Protein AF-A0A2R6E3B6-F1 (afdb_monomer)

Structure (mmCIF, N/CA/C/O backbone):
data_AF-A0A2R6E3B6-F1
#
_entry.id   AF-A0A2R6E3B6-F1
#
loop_
_atom_site.group_PDB
_atom_site.id
_atom_site.type_symbol
_atom_site.label_atom_id
_atom_site.label_alt_id
_atom_site.label_comp_id
_atom_site.label_asym_id
_atom_site.label_entity_id
_atom_site.label_seq_id
_atom_site.pdbx_PDB_ins_code
_atom_site.Cartn_x
_atom_site.Cartn_y
_atom_site.Cartn_z
_atom_site.occupancy
_atom_site.B_iso_or_equiv
_atom_site.auth_seq_id
_atom_site.auth_comp_id
_atom_site.auth_asym_id
_atom_site.auth_atom_id
_atom_site.pdbx_PDB_model_num
ATOM 1 N N . MET A 1 1 ? 2.315 -54.342 -5.763 1.00 37.81 1 MET A N 1
ATOM 2 C CA . MET A 1 1 ? 2.762 -53.404 -4.713 1.00 37.81 1 MET A CA 1
ATOM 3 C C . MET A 1 1 ? 3.133 -52.093 -5.382 1.00 37.81 1 MET A C 1
ATOM 5 O O . MET A 1 1 ? 4.127 -52.093 -6.087 1.00 37.81 1 MET A O 1
ATOM 9 N N . ASN A 1 2 ? 2.350 -51.024 -5.217 1.00 30.28 2 ASN A N 1
ATOM 10 C CA . ASN A 1 2 ? 2.904 -49.740 -4.780 1.00 30.28 2 ASN A CA 1
ATOM 11 C C . ASN A 1 2 ? 1.780 -48.773 -4.373 1.00 30.28 2 ASN A C 1
ATOM 13 O O . ASN A 1 2 ? 0.809 -48.583 -5.102 1.00 30.28 2 ASN A O 1
ATOM 17 N N . LEU A 1 3 ? 1.932 -48.217 -3.175 1.00 33.31 3 LEU A N 1
ATOM 18 C CA . LEU A 1 3 ? 1.293 -47.001 -2.674 1.00 33.31 3 LEU A CA 1
ATOM 19 C C . LEU A 1 3 ? 1.802 -45.821 -3.555 1.00 33.31 3 LEU A C 1
ATOM 21 O O . LEU A 1 3 ? 2.854 -45.947 -4.162 1.00 33.31 3 LEU A O 1
ATOM 25 N N . GLN A 1 4 ? 1.193 -44.647 -3.722 1.00 38.66 4 GLN A N 1
ATOM 26 C CA . GLN A 1 4 ? 0.355 -43.842 -2.844 1.00 38.66 4 GLN A CA 1
ATOM 27 C C . GLN A 1 4 ? -0.137 -42.617 -3.645 1.00 38.66 4 GLN A C 1
ATOM 29 O O . GLN A 1 4 ? 0.551 -42.119 -4.534 1.00 38.66 4 GLN A O 1
ATOM 34 N N . ARG A 1 5 ? -1.303 -42.096 -3.258 1.00 51.03 5 ARG A N 1
ATOM 35 C CA . ARG A 1 5 ? -1.810 -40.753 -3.576 1.00 51.03 5 ARG A CA 1
ATOM 36 C C . ARG A 1 5 ? -0.756 -39.684 -3.262 1.00 51.03 5 ARG A C 1
ATOM 38 O O . ARG A 1 5 ? -0.261 -39.685 -2.139 1.00 51.03 5 ARG A O 1
ATOM 45 N N . ARG A 1 6 ? -0.500 -38.762 -4.197 1.00 43.91 6 ARG A N 1
ATOM 46 C CA . ARG A 1 6 ? 0.052 -37.409 -3.974 1.00 43.91 6 ARG A CA 1
ATOM 47 C C . ARG A 1 6 ? -0.051 -36.608 -5.280 1.00 43.91 6 ARG A C 1
ATOM 49 O O . ARG A 1 6 ? 0.911 -36.484 -6.026 1.00 43.91 6 ARG A O 1
ATOM 56 N N . THR A 1 7 ? -1.235 -36.065 -5.554 1.00 40.25 7 THR A N 1
ATOM 57 C CA . THR A 1 7 ? -1.347 -34.850 -6.372 1.00 40.25 7 THR A CA 1
ATOM 58 C C . THR A 1 7 ? -0.856 -33.719 -5.475 1.00 4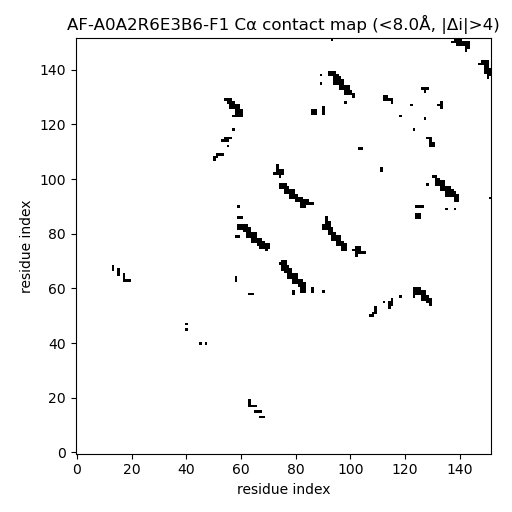0.25 7 THR A C 1
ATOM 60 O O . THR A 1 7 ? -1.599 -33.204 -4.643 1.00 40.25 7 THR A O 1
ATOM 63 N N . LEU A 1 8 ? 0.450 -33.468 -5.519 1.00 40.34 8 LEU A N 1
ATOM 64 C CA . LEU A 1 8 ? 1.094 -32.379 -4.798 1.00 40.34 8 LEU A CA 1
ATOM 65 C C . LEU A 1 8 ? 0.860 -31.093 -5.592 1.00 40.34 8 LEU A C 1
ATOM 67 O O . LEU A 1 8 ? 1.357 -30.951 -6.701 1.00 40.34 8 LEU A O 1
ATOM 71 N N . MET A 1 9 ? 0.012 -30.246 -5.007 1.00 34.75 9 MET A N 1
ATOM 72 C CA . MET A 1 9 ? 0.005 -28.781 -5.037 1.00 34.75 9 MET A CA 1
ATOM 73 C C . MET A 1 9 ? 0.937 -28.131 -6.069 1.00 34.75 9 MET A C 1
ATOM 75 O O . MET A 1 9 ? 2.158 -28.199 -5.944 1.00 34.75 9 MET A O 1
ATOM 79 N N . THR A 1 10 ? 0.335 -27.407 -7.014 1.00 34.16 10 THR A N 1
ATOM 80 C CA . THR A 1 10 ? 0.953 -26.274 -7.704 1.00 34.16 10 THR A CA 1
ATOM 81 C C . THR A 1 10 ? 1.579 -25.359 -6.654 1.00 34.16 10 THR A C 1
ATOM 83 O O . THR A 1 10 ? 0.870 -24.683 -5.914 1.00 34.16 10 THR A O 1
ATOM 86 N N . ALA A 1 11 ? 2.902 -25.396 -6.527 1.00 34.75 11 ALA A N 1
ATOM 87 C CA . ALA A 1 11 ? 3.635 -24.462 -5.692 1.00 34.75 11 ALA A CA 1
ATOM 88 C C . ALA A 1 11 ? 3.786 -23.163 -6.486 1.00 34.75 11 ALA A C 1
ATOM 90 O O . ALA A 1 11 ? 4.679 -23.038 -7.320 1.00 34.75 11 ALA A O 1
ATOM 91 N N . SER A 1 12 ? 2.884 -22.211 -6.267 1.00 34.78 12 SER A N 1
ATOM 92 C CA . SER A 1 12 ? 3.131 -20.819 -6.629 1.00 34.78 12 SER A CA 1
ATOM 93 C C . SER A 1 12 ? 4.284 -20.323 -5.755 1.00 34.78 12 SER A C 1
ATOM 95 O O . SER A 1 12 ? 4.167 -20.251 -4.531 1.00 34.78 12 SER A O 1
ATOM 97 N N . VAL A 1 13 ? 5.426 -20.029 -6.376 1.00 37.12 13 VAL A N 1
ATOM 98 C CA . VAL A 1 13 ? 6.546 -19.359 -5.712 1.00 37.12 13 VAL A CA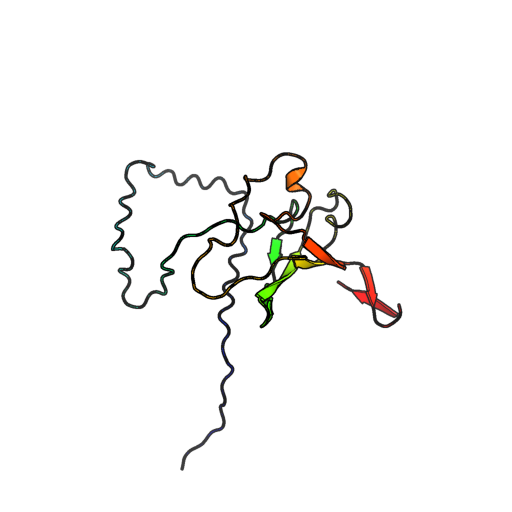 1
ATOM 99 C C . VAL A 1 13 ? 6.146 -17.898 -5.535 1.00 37.12 13 VAL A C 1
ATOM 101 O O . VAL A 1 13 ? 6.369 -17.071 -6.409 1.00 37.12 13 VAL A O 1
ATOM 104 N N . ALA A 1 14 ? 5.508 -17.583 -4.412 1.00 37.94 14 ALA A N 1
ATOM 105 C CA . ALA A 1 14 ? 5.400 -16.210 -3.943 1.00 37.94 14 ALA A CA 1
ATOM 106 C C . ALA A 1 14 ? 6.677 -15.895 -3.153 1.00 37.94 14 ALA A C 1
ATOM 108 O O . ALA A 1 14 ? 6.805 -16.252 -1.981 1.00 37.94 14 ALA A O 1
ATOM 109 N N . ALA A 1 15 ? 7.658 -15.277 -3.809 1.00 40.84 15 ALA A N 1
ATOM 110 C CA . ALA A 1 15 ? 8.818 -14.720 -3.127 1.00 40.84 15 ALA A CA 1
ATOM 111 C C . ALA A 1 15 ? 8.418 -13.376 -2.497 1.00 40.84 15 ALA A C 1
ATOM 113 O O . ALA A 1 15 ? 8.462 -12.336 -3.145 1.00 40.84 15 ALA A O 1
ATOM 114 N N . ALA A 1 16 ? 8.001 -1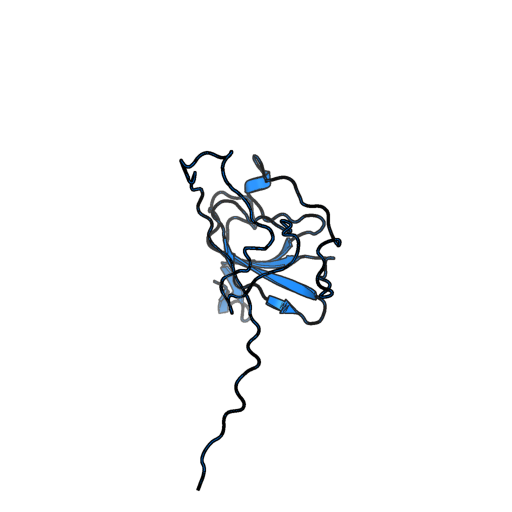3.393 -1.231 1.00 44.19 16 ALA A N 1
ATOM 115 C CA . ALA A 1 16 ? 7.828 -12.175 -0.447 1.00 44.19 16 ALA A CA 1
ATOM 116 C C . ALA A 1 16 ? 9.183 -11.764 0.157 1.00 44.19 16 ALA A C 1
ATOM 118 O O . ALA A 1 16 ? 9.613 -12.319 1.168 1.00 44.19 16 ALA A O 1
ATOM 119 N N . VAL A 1 17 ? 9.864 -10.790 -0.454 1.00 46.25 17 VAL A N 1
ATOM 120 C CA . VAL A 1 17 ? 10.987 -10.081 0.184 1.00 46.25 17 VAL A CA 1
ATOM 121 C C . VAL A 1 17 ? 10.403 -8.933 1.006 1.00 46.25 17 VAL A C 1
ATOM 123 O O . VAL A 1 17 ? 10.311 -7.798 0.553 1.00 46.25 17 VAL A O 1
ATOM 126 N N . GLY A 1 18 ? 9.954 -9.253 2.219 1.00 44.41 18 GLY A N 1
ATOM 127 C CA . GLY A 1 18 ? 9.544 -8.282 3.230 1.00 44.41 18 GLY A CA 1
ATOM 128 C C . GLY A 1 18 ? 10.594 -8.210 4.334 1.00 44.41 18 GLY A C 1
ATOM 129 O O . GLY A 1 18 ? 10.627 -9.065 5.213 1.00 44.41 18 GLY A O 1
ATOM 130 N N . ALA A 1 19 ? 11.468 -7.206 4.280 1.00 40.72 19 ALA A N 1
ATOM 131 C CA . ALA A 1 19 ? 12.318 -6.819 5.402 1.00 40.72 19 ALA A CA 1
ATOM 132 C C . ALA A 1 19 ? 12.515 -5.300 5.380 1.00 40.72 19 ALA A C 1
ATOM 134 O O . ALA A 1 19 ? 13.494 -4.775 4.848 1.00 40.72 19 ALA A O 1
ATOM 135 N N . GLY A 1 20 ? 11.555 -4.589 5.973 1.00 43.78 20 GLY A N 1
ATOM 136 C CA . GLY A 1 20 ? 11.739 -3.210 6.397 1.00 43.78 20 GLY A CA 1
ATOM 137 C C . GLY A 1 20 ? 12.737 -3.168 7.549 1.00 43.78 20 GLY A C 1
ATOM 138 O O . GLY A 1 20 ? 12.370 -3.282 8.713 1.00 43.78 20 GLY A O 1
ATOM 139 N N . ALA A 1 21 ? 14.015 -3.000 7.228 1.00 36.09 21 ALA A N 1
ATOM 140 C CA . ALA A 1 21 ? 14.989 -2.473 8.165 1.00 36.09 21 ALA A CA 1
ATOM 141 C C . ALA A 1 21 ? 15.439 -1.116 7.632 1.00 36.09 21 ALA A C 1
ATOM 143 O O . ALA A 1 21 ? 16.143 -1.034 6.625 1.00 36.09 21 ALA A O 1
ATOM 144 N N . ALA A 1 22 ? 15.093 -0.046 8.351 1.00 45.84 22 ALA A N 1
ATOM 145 C CA . ALA A 1 22 ? 15.835 1.208 8.307 1.00 45.84 22 ALA A CA 1
ATOM 146 C C . ALA A 1 22 ? 17.229 0.969 8.920 1.00 45.84 22 ALA A C 1
ATOM 148 O O . ALA A 1 22 ? 17.566 1.435 10.004 1.00 45.84 22 ALA A O 1
ATOM 149 N N . GLY A 1 23 ? 18.032 0.155 8.245 1.00 32.38 23 GLY A N 1
ATOM 150 C CA . GLY A 1 23 ? 19.420 -0.091 8.561 1.00 32.38 23 GLY A CA 1
ATOM 151 C C . GLY A 1 23 ? 20.249 0.694 7.571 1.00 32.38 23 GLY A C 1
ATOM 152 O O . GLY A 1 23 ? 20.291 0.364 6.387 1.00 32.38 23 GLY A O 1
ATOM 153 N N . ARG A 1 24 ? 20.982 1.700 8.053 1.00 39.47 24 ARG A N 1
ATOM 154 C CA . ARG A 1 24 ? 22.245 2.035 7.401 1.00 39.47 24 ARG A CA 1
ATOM 155 C C . ARG A 1 24 ? 23.091 0.771 7.471 1.00 39.47 24 ARG A C 1
ATOM 157 O O . ARG A 1 24 ? 23.746 0.522 8.479 1.00 39.47 24 ARG A O 1
ATOM 164 N N . VAL A 1 25 ? 23.049 -0.045 6.423 1.00 33.69 25 VAL A N 1
ATOM 165 C CA . VAL A 1 25 ? 24.058 -1.071 6.218 1.00 33.69 25 VAL A CA 1
ATOM 166 C C . VAL A 1 25 ? 25.327 -0.287 5.933 1.00 33.69 25 VAL A C 1
ATOM 168 O O . VAL A 1 25 ? 25.600 0.121 4.805 1.00 33.69 25 VAL A O 1
ATOM 171 N N . ALA A 1 26 ? 26.092 -0.019 6.988 1.00 39.44 26 ALA A N 1
ATOM 172 C CA . ALA A 1 26 ? 27.510 0.236 6.863 1.00 39.44 26 ALA A CA 1
ATOM 173 C C . ALA A 1 26 ? 28.146 -1.076 6.387 1.00 39.44 26 ALA A C 1
ATOM 175 O O . ALA A 1 26 ? 28.818 -1.780 7.135 1.00 39.44 26 ALA A O 1
ATOM 176 N N . ALA A 1 27 ? 27.908 -1.421 5.121 1.00 33.09 27 ALA A N 1
ATOM 177 C CA . ALA A 1 27 ? 28.836 -2.224 4.358 1.00 33.09 27 ALA A CA 1
ATOM 178 C C . ALA A 1 27 ? 30.032 -1.304 4.140 1.00 33.09 27 ALA A C 1
ATOM 180 O O . ALA A 1 27 ? 30.140 -0.601 3.138 1.00 33.09 27 ALA A O 1
ATOM 181 N N . GLN A 1 28 ? 30.891 -1.239 5.153 1.00 35.88 28 GLN A N 1
ATOM 182 C CA . GLN A 1 28 ? 32.217 -0.670 5.023 1.00 35.88 28 GLN A CA 1
ATOM 183 C C . GLN A 1 28 ? 33.060 -1.696 4.260 1.00 35.88 28 GLN A C 1
ATOM 185 O O . GLN A 1 28 ? 33.865 -2.427 4.826 1.00 35.88 28 GLN A O 1
ATOM 190 N N . LYS A 1 29 ? 32.771 -1.806 2.966 1.00 33.62 29 LYS A N 1
ATOM 191 C CA . LYS A 1 29 ? 33.656 -2.333 1.938 1.00 33.62 29 LYS A CA 1
ATOM 192 C C . LYS A 1 29 ? 33.491 -1.411 0.744 1.00 33.62 29 LYS A C 1
ATOM 194 O O . LYS A 1 29 ? 32.364 -1.097 0.358 1.00 33.62 29 LYS A O 1
ATOM 199 N N . ASP A 1 30 ? 34.625 -0.906 0.289 1.00 33.00 30 ASP A N 1
ATOM 200 C CA . ASP A 1 30 ? 34.759 0.169 -0.677 1.00 33.00 30 ASP A CA 1
ATOM 201 C C . ASP A 1 30 ? 33.825 -0.012 -1.878 1.00 33.00 30 ASP A C 1
ATOM 203 O O . ASP A 1 30 ? 33.724 -1.086 -2.471 1.00 33.00 30 ASP A O 1
ATOM 207 N N . ARG A 1 31 ? 33.089 1.057 -2.210 1.00 44.03 31 ARG A N 1
ATOM 208 C CA . ARG A 1 31 ? 32.103 1.056 -3.303 1.00 44.03 31 ARG A CA 1
ATOM 209 C C . ARG A 1 31 ? 32.738 0.850 -4.680 1.00 44.03 31 ARG A C 1
ATOM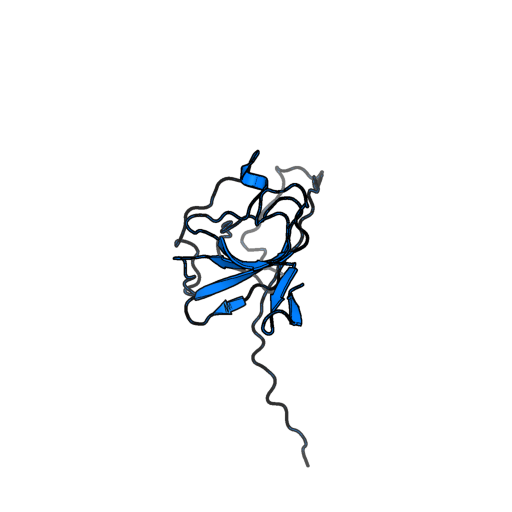 211 O O . ARG A 1 31 ? 32.004 0.515 -5.603 1.00 44.03 31 ARG A O 1
ATOM 218 N N . ASP A 1 32 ? 34.051 1.024 -4.788 1.00 38.84 32 ASP A N 1
ATOM 219 C CA . ASP A 1 32 ? 34.782 1.062 -6.054 1.00 38.84 32 ASP A CA 1
ATOM 220 C C . ASP A 1 32 ? 35.350 -0.309 -6.479 1.00 38.84 32 ASP A C 1
ATOM 222 O O . ASP A 1 32 ? 35.855 -0.432 -7.589 1.00 38.84 32 ASP A O 1
ATOM 226 N N . GLU A 1 33 ? 35.235 -1.352 -5.642 1.00 40.56 33 GLU A N 1
ATOM 227 C CA . GLU A 1 33 ? 35.795 -2.696 -5.908 1.00 40.56 33 GLU A CA 1
ATOM 228 C C . GLU A 1 33 ? 34.742 -3.799 -6.107 1.00 40.56 33 GLU A C 1
ATOM 230 O O . GLU A 1 33 ? 35.085 -4.980 -6.182 1.00 40.56 33 GLU A O 1
ATOM 235 N N . ARG A 1 34 ? 33.447 -3.467 -6.202 1.00 43.50 34 ARG A N 1
ATOM 236 C CA . ARG A 1 34 ? 32.461 -4.470 -6.634 1.00 43.50 34 ARG A CA 1
ATOM 237 C C . ARG A 1 34 ? 32.606 -4.705 -8.131 1.00 43.50 34 ARG A C 1
ATOM 239 O O . ARG A 1 34 ? 31.951 -4.052 -8.938 1.00 43.50 34 ARG A O 1
ATOM 246 N N . GLU A 1 35 ? 33.453 -5.665 -8.473 1.00 43.34 35 GLU A N 1
ATOM 247 C CA . GLU A 1 35 ? 33.334 -6.425 -9.708 1.00 43.34 35 GLU A CA 1
ATOM 248 C C . GLU A 1 35 ? 31.974 -7.133 -9.659 1.00 43.34 35 GLU A C 1
ATOM 250 O O . GLU A 1 35 ? 31.796 -8.150 -8.993 1.00 43.34 35 GLU A O 1
ATOM 255 N N . ILE A 1 36 ? 30.962 -6.508 -10.263 1.00 46.66 36 ILE A N 1
ATOM 256 C CA . ILE A 1 36 ? 29.759 -7.223 -10.674 1.00 46.66 36 ILE A CA 1
ATOM 257 C C . ILE A 1 36 ? 30.222 -8.012 -11.890 1.00 46.66 36 ILE A C 1
ATOM 259 O O . ILE A 1 36 ? 30.316 -7.445 -12.977 1.00 46.66 36 ILE A O 1
ATOM 263 N N . ASP A 1 37 ? 30.604 -9.268 -11.690 1.00 48.69 37 ASP A N 1
ATOM 264 C CA . ASP A 1 37 ? 30.787 -10.180 -12.808 1.00 48.69 37 ASP A CA 1
ATOM 265 C C . ASP A 1 37 ? 29.376 -10.487 -13.346 1.00 48.69 37 ASP A C 1
ATOM 267 O O . ASP A 1 37 ? 28.568 -11.082 -12.632 1.00 48.69 37 ASP A O 1
ATOM 271 N N . PRO A 1 38 ? 29.008 -10.019 -14.554 1.00 50.25 38 PRO A N 1
ATOM 272 C CA . PRO A 1 38 ? 27.696 -10.305 -15.129 1.00 50.25 38 PRO A CA 1
ATOM 273 C C . PRO A 1 38 ? 27.492 -11.804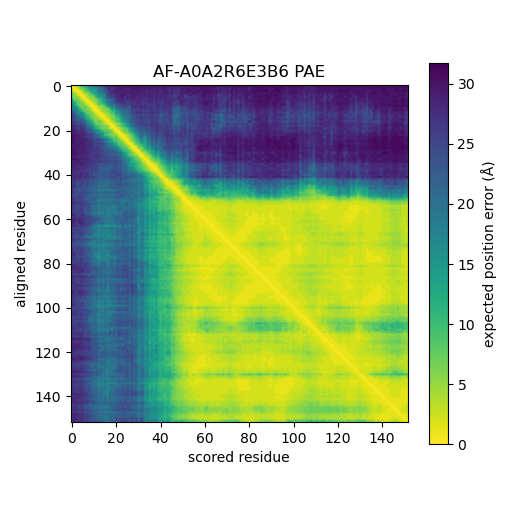 -15.386 1.00 50.25 38 PRO A C 1
ATOM 275 O O . PRO A 1 38 ? 26.350 -12.233 -15.559 1.00 50.25 38 PRO A O 1
ATOM 278 N N . ASP A 1 39 ? 28.570 -12.595 -15.370 1.00 47.66 39 ASP A N 1
ATOM 279 C CA . ASP A 1 39 ? 28.508 -14.045 -15.418 1.00 47.66 39 ASP A CA 1
ATOM 280 C C . ASP A 1 39 ? 28.295 -14.675 -14.032 1.00 47.66 39 ASP A C 1
ATOM 282 O O . ASP A 1 39 ? 27.927 -15.849 -14.030 1.00 47.66 39 ASP A O 1
ATOM 286 N N . ASP A 1 40 ? 28.391 -13.933 -12.8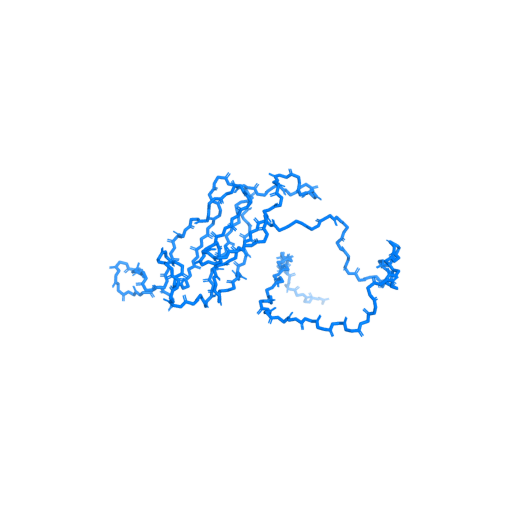99 1.00 52.59 40 ASP A N 1
ATOM 287 C CA . ASP A 1 40 ? 28.137 -14.333 -11.480 1.00 52.59 40 ASP A CA 1
ATOM 288 C C . ASP A 1 40 ? 26.661 -14.666 -11.182 1.00 52.59 40 ASP A C 1
ATOM 290 O O . ASP A 1 40 ? 26.025 -14.284 -10.204 1.00 52.59 40 ASP A O 1
ATOM 294 N N . THR A 1 41 ? 26.113 -15.458 -12.084 1.00 52.28 41 THR A N 1
ATOM 295 C CA . THR A 1 41 ? 25.058 -16.442 -11.887 1.00 52.28 41 THR A CA 1
ATOM 296 C C . THR A 1 41 ? 25.644 -17.787 -11.406 1.00 52.28 41 THR A C 1
ATOM 298 O O . THR A 1 41 ? 24.936 -18.791 -11.347 1.00 52.28 41 THR A O 1
ATOM 301 N N . LEU A 1 42 ? 26.942 -17.835 -11.059 1.00 51.69 42 LEU A N 1
ATOM 302 C CA . LEU A 1 42 ? 27.800 -19.035 -11.049 1.00 51.69 42 LEU A CA 1
ATOM 303 C C . LEU A 1 42 ? 27.668 -19.958 -9.831 1.00 51.69 42 LEU A C 1
ATOM 305 O O . LEU A 1 42 ? 28.524 -20.821 -9.622 1.00 51.69 42 LEU A O 1
ATOM 309 N N . THR A 1 43 ? 26.613 -19.854 -9.025 1.00 61.06 43 THR A N 1
ATOM 310 C CA . THR A 1 43 ? 26.272 -21.005 -8.180 1.00 61.06 43 THR A CA 1
ATOM 311 C C . THR A 1 43 ? 25.442 -21.950 -9.033 1.00 61.06 43 THR A C 1
ATOM 313 O O . THR A 1 43 ? 24.268 -21.694 -9.279 1.00 61.06 43 THR A O 1
ATOM 316 N N . GLU A 1 44 ? 26.056 -23.033 -9.512 1.00 59.84 44 GLU A N 1
ATOM 317 C CA . GLU A 1 44 ? 25.369 -24.056 -10.303 1.00 59.84 44 GLU A CA 1
ATOM 318 C C . GLU A 1 44 ? 24.090 -24.514 -9.573 1.00 59.84 44 GLU A C 1
ATOM 320 O O . GLU A 1 44 ? 24.142 -25.090 -8.485 1.00 59.84 44 GLU A O 1
ATOM 325 N N . GLY A 1 45 ? 22.927 -24.199 -10.153 1.00 58.28 45 GLY A N 1
ATOM 326 C CA . GLY A 1 45 ? 21.611 -24.519 -9.592 1.00 58.28 45 GLY A CA 1
ATOM 327 C C . GLY A 1 45 ? 21.017 -23.490 -8.621 1.00 58.28 45 GLY A C 1
ATOM 328 O O . GLY A 1 45 ? 19.919 -23.730 -8.112 1.00 58.28 45 GLY A O 1
ATOM 329 N N . ALA A 1 46 ? 21.675 -22.356 -8.362 1.00 66.81 46 ALA A N 1
ATOM 330 C CA . ALA A 1 46 ? 21.043 -21.259 -7.640 1.00 66.81 46 ALA A CA 1
ATOM 331 C C . ALA A 1 46 ? 19.953 -20.611 -8.509 1.00 66.81 46 ALA A C 1
ATOM 333 O O . ALA A 1 46 ? 20.197 -20.315 -9.680 1.00 66.81 46 ALA A O 1
ATOM 334 N N . PRO A 1 47 ? 18.755 -20.364 -7.956 1.00 61.38 47 PRO A N 1
ATOM 335 C CA . PRO A 1 47 ? 17.754 -19.559 -8.634 1.00 61.38 47 PRO A CA 1
ATOM 336 C C . PRO A 1 47 ? 18.312 -18.152 -8.859 1.00 61.38 47 PRO A C 1
ATOM 338 O O . PRO A 1 47 ? 18.635 -17.454 -7.897 1.00 61.38 47 PRO A O 1
ATOM 341 N N . SER A 1 48 ? 18.417 -17.740 -10.117 1.00 66.81 48 SER A N 1
ATOM 342 C CA . SER A 1 48 ? 18.718 -16.365 -10.499 1.00 66.81 48 SER A CA 1
ATOM 343 C C . SER A 1 48 ? 17.492 -15.737 -11.154 1.00 66.81 48 SER A C 1
ATOM 345 O O . SER A 1 48 ? 16.694 -16.411 -11.808 1.00 66.81 48 SER A O 1
ATOM 347 N N . VAL A 1 49 ? 17.326 -14.433 -10.944 1.00 65.75 49 VAL A N 1
ATOM 348 C CA .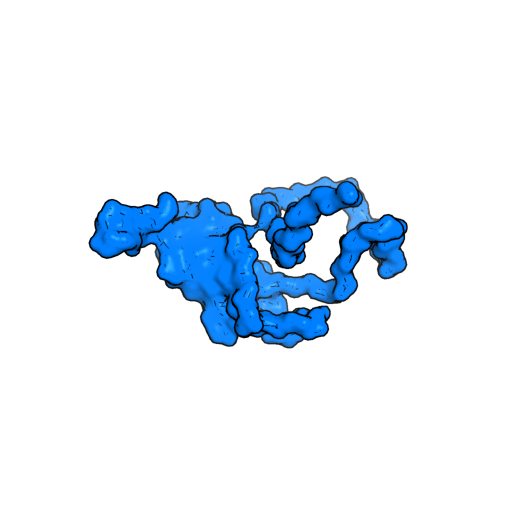 VAL A 1 49 ? 16.374 -13.618 -11.699 1.00 65.75 49 VAL A CA 1
ATOM 349 C C . VAL A 1 49 ? 17.190 -12.876 -12.742 1.00 65.75 49 VAL A C 1
ATOM 351 O O . VAL A 1 49 ? 18.098 -12.126 -12.396 1.00 65.75 49 VAL A O 1
ATOM 354 N N . VAL A 1 50 ? 16.889 -13.125 -14.013 1.00 68.25 50 VAL A N 1
ATOM 355 C CA . VAL A 1 50 ? 17.456 -12.371 -15.131 1.00 68.25 50 VAL A CA 1
ATOM 356 C C . VAL A 1 50 ? 16.432 -11.310 -15.507 1.00 68.25 50 VAL A C 1
ATOM 358 O O . VAL A 1 50 ? 15.348 -11.652 -15.970 1.00 68.25 50 VAL A O 1
ATOM 361 N N . GLY A 1 51 ? 16.757 -10.043 -15.263 1.00 73.00 51 GLY A N 1
ATOM 362 C CA . GLY A 1 51 ? 15.877 -8.910 -15.532 1.00 73.00 51 GLY A CA 1
ATOM 363 C C . GLY A 1 51 ? 16.226 -7.698 -14.673 1.00 73.00 51 GLY A C 1
ATOM 364 O O . GLY A 1 51 ? 17.102 -7.766 -13.810 1.00 73.00 51 GLY A O 1
ATOM 365 N N . ASP A 1 52 ? 15.516 -6.601 -14.909 1.00 75.62 52 ASP A N 1
ATOM 366 C CA . ASP A 1 52 ? 15.639 -5.385 -14.112 1.00 75.62 52 ASP A CA 1
ATOM 367 C C . ASP A 1 52 ? 14.665 -5.420 -12.924 1.00 75.62 52 ASP A C 1
ATOM 369 O O . ASP A 1 52 ? 13.582 -6.005 -12.990 1.00 75.62 52 ASP A O 1
ATOM 373 N N . LEU A 1 53 ? 15.031 -4.768 -11.819 1.00 84.50 53 LEU A N 1
ATOM 374 C CA . LEU A 1 53 ? 14.158 -4.606 -10.657 1.00 84.50 53 LEU A CA 1
ATOM 375 C C . LEU A 1 53 ? 13.748 -3.139 -10.532 1.00 84.50 53 LEU A C 1
ATOM 377 O O . LEU A 1 53 ? 14.587 -2.291 -10.237 1.00 84.50 53 LEU A O 1
ATOM 381 N N . LYS A 1 54 ? 12.454 -2.857 -10.705 1.00 89.00 54 LYS A N 1
ATOM 382 C CA . LYS A 1 54 ? 11.863 -1.539 -10.456 1.00 89.00 54 LYS A CA 1
ATOM 383 C C . LYS A 1 54 ? 11.000 -1.566 -9.202 1.00 89.00 54 LYS A C 1
ATOM 385 O O . LYS A 1 54 ? 10.272 -2.526 -8.944 1.00 89.00 54 LYS A O 1
ATOM 390 N N . ARG A 1 55 ? 11.045 -0.485 -8.424 1.00 92.56 55 ARG A N 1
ATOM 391 C CA . ARG A 1 55 ? 10.103 -0.275 -7.321 1.00 92.56 55 ARG A CA 1
ATOM 392 C C . ARG A 1 55 ? 8.732 0.038 -7.906 1.00 92.56 55 ARG A C 1
ATOM 394 O O . ARG A 1 55 ? 8.558 1.085 -8.504 1.00 92.56 55 ARG A O 1
ATOM 401 N N . PHE A 1 56 ? 7.757 -0.833 -7.701 1.00 93.38 56 PHE A N 1
ATOM 402 C CA . PHE A 1 56 ? 6.377 -0.522 -8.071 1.00 93.38 56 PHE A CA 1
ATOM 403 C C . PHE A 1 56 ? 5.693 0.354 -7.014 1.00 93.38 56 PHE A C 1
ATOM 405 O O . PHE A 1 56 ? 5.028 1.333 -7.346 1.00 93.38 56 PHE A O 1
ATOM 412 N N . SER A 1 57 ? 5.891 0.029 -5.733 1.00 94.81 57 SER A N 1
ATOM 413 C CA . SER A 1 57 ? 5.195 0.683 -4.628 1.00 94.81 57 SER A CA 1
ATOM 414 C C . SER A 1 57 ? 6.032 0.837 -3.359 1.00 94.81 57 SER A C 1
ATOM 416 O O . SER A 1 57 ? 7.089 0.222 -3.184 1.00 94.81 57 SER A O 1
ATOM 418 N N . THR A 1 58 ? 5.544 1.693 -2.465 1.00 95.56 58 THR A N 1
ATOM 419 C CA . THR A 1 58 ? 6.011 1.874 -1.089 1.00 95.56 58 THR A CA 1
ATOM 420 C C . THR A 1 58 ? 4.835 1.768 -0.138 1.00 95.56 58 THR A C 1
ATOM 422 O O . THR A 1 58 ? 3.724 2.152 -0.487 1.00 95.56 58 THR A O 1
ATOM 425 N N . THR A 1 59 ? 5.082 1.268 1.069 1.00 96.06 59 THR A N 1
ATOM 426 C CA . THR A 1 59 ? 4.068 1.170 2.125 1.00 96.06 59 THR A CA 1
ATOM 427 C C . THR A 1 59 ? 4.153 2.355 3.089 1.00 96.06 59 THR A C 1
ATOM 429 O O . THR A 1 59 ? 5.154 3.074 3.098 1.00 96.06 59 THR A O 1
ATOM 432 N N . ALA A 1 60 ? 3.109 2.531 3.897 1.00 97.00 60 ALA A N 1
ATOM 433 C CA . ALA A 1 60 ? 3.024 3.572 4.915 1.00 97.00 60 ALA A CA 1
ATOM 434 C C . ALA A 1 60 ? 4.098 3.422 6.008 1.00 97.00 60 ALA A C 1
ATOM 436 O O . ALA A 1 60 ? 4.614 2.332 6.267 1.00 97.00 60 ALA A O 1
ATOM 437 N N . PHE A 1 61 ? 4.408 4.512 6.703 1.00 97.19 61 PHE A N 1
ATOM 438 C CA . PHE A 1 61 ? 5.470 4.559 7.697 1.00 97.19 61 PHE A CA 1
ATOM 439 C C . PHE A 1 61 ? 5.227 3.544 8.820 1.00 97.19 61 PHE A C 1
ATOM 441 O O . PHE A 1 61 ? 4.112 3.385 9.325 1.00 97.19 61 PHE A O 1
ATOM 448 N N . GLY A 1 62 ? 6.288 2.821 9.187 1.00 96.69 62 GLY A N 1
ATOM 449 C CA . GLY A 1 62 ? 6.248 1.722 10.154 1.00 96.69 62 GLY A CA 1
ATOM 450 C C . GLY A 1 62 ? 5.607 0.433 9.635 1.00 96.69 62 GLY A C 1
ATOM 451 O O . GLY A 1 62 ? 5.813 -0.610 10.249 1.00 96.69 62 GLY A O 1
ATOM 452 N N . ALA A 1 63 ? 4.889 0.481 8.512 1.00 97.62 63 ALA A N 1
ATOM 453 C CA . ALA A 1 63 ? 4.208 -0.674 7.966 1.00 97.62 63 ALA A CA 1
ATOM 454 C C . ALA A 1 63 ? 5.144 -1.581 7.162 1.00 97.62 63 ALA A C 1
ATOM 456 O O . ALA A 1 63 ? 6.209 -1.185 6.683 1.00 97.62 63 ALA A O 1
ATOM 457 N N . GLU A 1 64 ? 4.674 -2.798 6.929 1.00 96.12 64 GLU A N 1
ATOM 458 C CA . GLU A 1 64 ? 5.227 -3.727 5.955 1.00 96.12 64 GLU A CA 1
ATOM 459 C C . GLU A 1 64 ? 4.166 -4.135 4.927 1.00 96.12 64 GLU A C 1
ATOM 461 O O . GLU A 1 64 ? 2.971 -4.205 5.227 1.00 96.12 64 GLU A O 1
ATOM 466 N N . MET A 1 65 ? 4.612 -4.409 3.699 1.00 96.44 65 MET A N 1
ATOM 467 C CA . MET A 1 65 ? 3.812 -5.109 2.695 1.00 96.44 65 MET A CA 1
ATOM 468 C C . MET A 1 65 ? 3.943 -6.614 2.938 1.00 96.44 65 MET A C 1
ATOM 470 O O . MET A 1 65 ? 5.055 -7.144 2.959 1.00 96.44 65 MET A O 1
ATOM 474 N N . THR A 1 66 ? 2.821 -7.312 3.105 1.00 96.00 66 THR A N 1
ATOM 475 C CA . THR A 1 66 ? 2.807 -8.759 3.376 1.00 96.00 66 THR A CA 1
ATOM 476 C C . THR A 1 66 ? 1.621 -9.449 2.706 1.00 96.00 66 THR A C 1
ATOM 478 O O . THR A 1 66 ? 0.683 -8.794 2.263 1.00 96.00 66 THR A O 1
ATOM 481 N N . GLY A 1 67 ? 1.654 -10.779 2.603 1.00 95.44 67 GLY A N 1
ATOM 482 C CA . GLY A 1 67 ? 0.539 -11.558 2.051 1.00 95.44 67 GLY A CA 1
ATOM 483 C C . GLY A 1 67 ? 0.215 -11.248 0.585 1.00 95.44 67 GLY A C 1
ATOM 484 O O . GLY A 1 67 ? -0.957 -11.213 0.222 1.00 95.44 67 GLY A O 1
ATOM 485 N N . ALA A 1 68 ? 1.233 -10.992 -0.242 1.00 95.94 68 ALA A N 1
ATOM 486 C CA . ALA A 1 68 ? 1.040 -10.680 -1.654 1.00 95.94 68 ALA A CA 1
ATOM 487 C C . ALA A 1 68 ? 0.396 -11.853 -2.416 1.00 95.94 68 ALA A C 1
ATOM 489 O O . ALA A 1 68 ? 0.852 -12.997 -2.323 1.00 95.94 68 ALA A O 1
ATOM 490 N N . TYR A 1 69 ? -0.638 -11.554 -3.198 1.00 96.00 69 TYR A N 1
ATOM 491 C CA . TYR A 1 69 ? -1.314 -12.496 -4.083 1.00 96.00 69 TYR A CA 1
ATOM 492 C C . TYR A 1 69 ? -1.693 -11.793 -5.383 1.00 96.00 69 TYR A C 1
ATOM 494 O O . TYR A 1 69 ? -2.329 -10.742 -5.346 1.00 96.00 69 TYR A O 1
ATOM 502 N N . VAL A 1 70 ? -1.328 -12.373 -6.527 1.00 94.19 70 VAL A N 1
ATOM 503 C CA . VAL A 1 70 ? -1.725 -11.845 -7.837 1.00 94.19 70 VAL A CA 1
ATOM 504 C C . VAL A 1 70 ? -2.788 -12.752 -8.444 1.00 94.19 70 VAL A C 1
ATOM 506 O O . VAL A 1 70 ? -2.613 -13.971 -8.508 1.00 94.19 70 VAL A O 1
ATOM 509 N N . MET A 1 71 ? -3.912 -12.161 -8.842 1.00 94.62 71 MET A N 1
ATOM 510 C CA . MET A 1 71 ? -5.002 -12.862 -9.515 1.00 94.62 71 MET A CA 1
ATOM 511 C C . MET A 1 71 ? -4.644 -13.199 -10.968 1.00 94.62 71 MET A C 1
ATOM 513 O O . MET A 1 71 ? -3.698 -12.667 -11.543 1.00 94.62 71 MET A O 1
ATOM 517 N N . ASN A 1 72 ? -5.430 -14.089 -11.582 1.00 93.31 72 ASN A N 1
ATOM 518 C CA . ASN A 1 72 ? -5.231 -14.496 -12.977 1.00 93.31 72 ASN A CA 1
ATOM 519 C C . ASN A 1 72 ? -5.366 -13.338 -13.981 1.00 93.31 72 ASN A C 1
ATOM 521 O O . ASN A 1 72 ? -4.890 -13.463 -15.103 1.00 93.31 72 ASN A O 1
ATOM 525 N N . ASP A 1 73 ? -6.049 -12.259 -13.605 1.00 92.94 73 ASP A N 1
ATOM 526 C CA . ASP A 1 73 ? -6.206 -11.035 -14.394 1.00 92.94 73 ASP A CA 1
ATOM 527 C C . ASP A 1 73 ? -5.108 -9.993 -14.111 1.00 92.94 73 ASP A C 1
ATOM 529 O O . ASP A 1 73 ? -5.222 -8.857 -14.554 1.00 92.94 73 ASP A O 1
ATOM 533 N N . GLY A 1 74 ? -4.061 -10.357 -13.362 1.00 94.06 74 GLY A N 1
ATOM 534 C CA . GLY A 1 74 ? -2.933 -9.477 -13.059 1.00 94.06 74 GLY A CA 1
ATOM 535 C C . GLY A 1 74 ? -3.154 -8.546 -11.865 1.00 94.06 74 GLY A C 1
ATOM 536 O O . GLY A 1 74 ? -2.239 -7.807 -11.498 1.00 94.06 74 GLY A O 1
ATOM 537 N N . THR A 1 75 ? -4.320 -8.568 -11.209 1.00 95.06 75 THR A N 1
ATOM 538 C CA . THR A 1 75 ? -4.558 -7.716 -10.035 1.00 95.06 75 THR A CA 1
ATOM 539 C C . THR A 1 75 ? -3.750 -8.193 -8.826 1.00 95.06 75 THR A C 1
ATOM 541 O O . THR A 1 75 ? -3.913 -9.324 -8.362 1.00 95.06 75 THR A O 1
ATOM 544 N N . LEU A 1 76 ? -2.908 -7.309 -8.281 1.00 94.50 76 LEU A N 1
ATOM 545 C CA . LEU A 1 76 ? -2.133 -7.545 -7.061 1.00 94.50 76 LEU A CA 1
ATOM 546 C C . LEU A 1 76 ? -2.917 -7.117 -5.814 1.00 94.50 76 LEU A C 1
ATOM 548 O O . LEU A 1 76 ? -3.250 -5.943 -5.654 1.00 94.50 76 LEU A O 1
ATOM 552 N N . PHE A 1 77 ? -3.104 -8.063 -4.896 1.00 96.75 77 PHE A N 1
ATOM 553 C CA . PHE A 1 77 ? -3.560 -7.839 -3.527 1.00 96.75 77 PHE A CA 1
ATOM 554 C C . PHE A 1 77 ? -2.390 -7.972 -2.568 1.00 96.75 77 PHE A C 1
ATOM 556 O O . PHE A 1 77 ? -1.545 -8.858 -2.725 1.00 96.75 77 PHE A O 1
ATOM 563 N N . HIS A 1 78 ? -2.374 -7.150 -1.527 1.00 97.62 78 HIS A N 1
ATOM 564 C CA . HIS A 1 78 ? -1.515 -7.387 -0.376 1.00 97.62 78 HIS A CA 1
ATOM 565 C C . HIS A 1 78 ? -2.074 -6.722 0.876 1.00 97.62 78 HIS A C 1
ATOM 567 O O . HIS A 1 78 ? -2.891 -5.799 0.822 1.00 97.62 78 HIS A O 1
ATOM 573 N N . SER A 1 79 ? -1.580 -7.177 2.017 1.00 97.62 79 SER A N 1
ATOM 574 C CA . SER A 1 79 ? -1.818 -6.532 3.294 1.00 97.62 79 SER A CA 1
ATOM 575 C C . SER A 1 79 ? -0.799 -5.421 3.546 1.00 97.62 79 SER A C 1
ATOM 577 O O . SER A 1 79 ? 0.369 -5.522 3.156 1.00 97.62 79 SER A O 1
ATOM 579 N N . VAL A 1 80 ? -1.249 -4.378 4.235 1.00 97.81 80 VAL A N 1
ATOM 580 C CA . VAL A 1 80 ? -0.428 -3.387 4.936 1.00 97.81 80 VAL A CA 1
ATOM 581 C C . VAL A 1 80 ? -0.463 -3.786 6.407 1.00 97.81 80 VAL A C 1
ATOM 583 O O . VAL A 1 80 ? -1.530 -3.771 7.020 1.00 97.81 80 VAL A O 1
ATOM 586 N N . GLN A 1 81 ? 0.663 -4.216 6.973 1.00 97.38 81 GLN A N 1
ATOM 587 C CA . GLN A 1 81 ? 0.723 -4.728 8.347 1.00 97.38 81 GLN A CA 1
ATOM 588 C C . GLN A 1 81 ? 1.555 -3.813 9.245 1.00 97.38 81 GLN A C 1
ATOM 590 O O . GLN A 1 81 ? 2.549 -3.251 8.805 1.00 97.38 81 GLN A O 1
ATOM 595 N N . HIS A 1 82 ? 1.143 -3.687 10.509 1.00 96.44 82 HIS A N 1
ATOM 596 C CA . HIS A 1 82 ? 1.832 -2.923 11.555 1.00 96.44 82 HIS A CA 1
ATOM 597 C C . HIS A 1 82 ? 2.172 -1.450 11.221 1.00 96.44 82 HIS A C 1
ATOM 599 O O . HIS A 1 82 ? 3.242 -0.993 11.622 1.00 96.44 82 HIS A O 1
ATOM 605 N N . PRO A 1 83 ? 1.305 -0.664 10.548 1.00 97.75 83 PRO A N 1
ATOM 606 C CA . PRO A 1 83 ? 1.601 0.750 10.346 1.00 97.75 83 PRO A CA 1
ATOM 607 C C . PRO A 1 83 ? 1.737 1.513 11.661 1.00 97.75 83 PRO A C 1
ATOM 609 O O . PRO A 1 83 ? 1.141 1.167 12.689 1.00 97.75 83 PRO A O 1
ATOM 612 N N . HIS A 1 84 ? 2.481 2.611 11.603 1.00 97.75 84 HIS A N 1
ATOM 613 C CA . HIS A 1 84 ? 2.546 3.550 12.704 1.00 97.75 84 HIS A CA 1
ATOM 614 C C . HIS A 1 84 ? 1.164 4.171 12.966 1.00 97.75 84 HIS A C 1
ATOM 616 O O . HIS A 1 84 ? 0.473 4.616 12.053 1.00 97.75 84 HIS A O 1
ATOM 622 N N . ARG A 1 85 ? 0.748 4.227 14.237 1.00 96.88 85 ARG A N 1
ATOM 623 C CA . ARG A 1 85 ? -0.608 4.674 14.617 1.00 96.88 85 ARG A CA 1
ATOM 624 C C . ARG A 1 85 ? -0.859 6.171 14.407 1.00 96.88 85 ARG A C 1
ATOM 626 O O . ARG A 1 85 ? -2.007 6.594 14.458 1.00 96.88 85 ARG A O 1
ATOM 633 N N . GLU A 1 86 ? 0.198 6.953 14.202 1.00 97.25 86 GLU A N 1
ATOM 634 C CA . GLU A 1 86 ? 0.115 8.399 13.938 1.00 97.25 86 GLU A CA 1
ATOM 635 C C . GLU A 1 86 ? 0.012 8.747 12.445 1.00 97.25 86 GLU A C 1
ATOM 637 O O . GLU A 1 86 ? -0.139 9.921 12.118 1.00 97.25 86 GLU A O 1
ATOM 642 N N . ASN A 1 87 ? 0.062 7.756 11.546 1.00 97.62 87 ASN A N 1
ATOM 643 C CA . ASN A 1 87 ? -0.215 7.977 10.127 1.00 97.62 87 ASN A CA 1
ATOM 644 C C . ASN A 1 87 ? -1.647 8.533 9.938 1.00 97.62 87 ASN A C 1
ATOM 646 O O . ASN A 1 87 ? -2.519 8.316 10.787 1.00 97.62 87 ASN A O 1
ATOM 650 N N . PRO A 1 88 ? -1.942 9.238 8.837 1.00 97.31 88 PRO A N 1
ATOM 651 C CA . PRO A 1 88 ? -3.309 9.646 8.533 1.00 97.31 88 PRO A CA 1
ATOM 652 C C . PRO A 1 88 ? -4.190 8.424 8.236 1.00 97.31 88 PRO A C 1
ATOM 654 O O . PRO A 1 88 ? -3.713 7.433 7.687 1.00 97.31 88 PRO A O 1
ATOM 657 N N . ASP A 1 89 ? -5.487 8.499 8.549 1.00 96.06 89 ASP A N 1
ATOM 658 C CA . ASP A 1 89 ? -6.461 7.493 8.096 1.00 96.06 89 ASP A CA 1
ATOM 659 C C . ASP A 1 89 ? -6.412 7.364 6.552 1.00 96.06 89 ASP A C 1
ATOM 661 O O . ASP A 1 89 ? -6.306 8.388 5.867 1.00 96.06 89 ASP A O 1
ATOM 665 N N . PRO A 1 90 ? -6.528 6.151 5.970 1.00 96.00 90 PRO A N 1
ATOM 666 C CA . PRO A 1 90 ? -6.687 4.837 6.619 1.00 96.00 90 PRO A CA 1
ATOM 667 C C . PRO A 1 90 ? -5.361 4.151 7.026 1.00 96.00 90 PRO A C 1
ATOM 669 O O . PRO A 1 90 ? -5.347 2.998 7.449 1.00 96.00 90 PRO A O 1
ATOM 672 N N . TRP A 1 91 ? -4.224 4.827 6.887 1.00 97.62 91 TRP A N 1
ATOM 673 C CA . TRP A 1 91 ? -2.878 4.244 6.945 1.00 97.62 91 TRP A CA 1
ATOM 674 C C . TRP A 1 91 ? -2.303 4.071 8.351 1.00 97.62 91 TRP A C 1
ATOM 676 O O . TRP A 1 91 ? -1.147 3.681 8.492 1.00 97.62 91 TRP A O 1
ATOM 686 N N . ASN A 1 92 ? -3.086 4.344 9.392 1.00 97.88 92 ASN A N 1
ATOM 687 C CA . ASN A 1 92 ? -2.769 4.083 10.802 1.00 97.88 92 ASN A CA 1
ATOM 688 C C . ASN A 1 92 ? -3.222 2.700 11.294 1.00 97.88 92 ASN A C 1
ATOM 690 O O . ASN A 1 92 ? -3.072 2.365 12.479 1.00 97.88 92 ASN A O 1
ATOM 694 N N . LYS A 1 93 ? -3.805 1.892 10.407 1.00 98.06 93 LYS A N 1
ATOM 695 C CA . LYS A 1 93 ? -4.352 0.573 10.718 1.00 98.06 93 LYS A CA 1
ATOM 696 C C . LYS A 1 93 ? -3.890 -0.470 9.724 1.00 98.06 93 LYS A C 1
ATOM 698 O O . LYS A 1 93 ? -3.686 -0.182 8.549 1.00 98.06 93 LYS A O 1
ATOM 703 N N . GLY A 1 94 ? -3.737 -1.699 10.217 1.00 97.88 94 GLY A N 1
ATOM 704 C CA . GLY A 1 94 ? -3.512 -2.825 9.324 1.00 97.88 94 GLY A CA 1
ATOM 705 C C . GLY A 1 94 ? -4.697 -2.986 8.373 1.00 97.88 94 GLY A C 1
ATOM 706 O O . GLY A 1 94 ? -5.832 -2.720 8.763 1.00 97.88 94 GLY A O 1
ATOM 707 N N . GLY A 1 95 ? -4.452 -3.419 7.142 1.00 97.44 95 GLY A N 1
ATOM 708 C CA . GLY A 1 95 ? -5.502 -3.549 6.135 1.00 97.44 95 GLY A CA 1
ATOM 709 C C . GLY A 1 95 ? -5.110 -4.450 4.978 1.00 97.44 95 GLY A C 1
ATOM 710 O O . GLY A 1 95 ? -3.947 -4.824 4.843 1.00 97.44 95 GLY A O 1
ATOM 711 N N . LEU A 1 96 ? -6.091 -4.808 4.160 1.00 97.81 96 LEU A N 1
ATOM 712 C CA . LEU A 1 96 ? -5.936 -5.510 2.889 1.00 97.81 96 LEU A CA 1
ATOM 713 C C . LEU A 1 96 ? -6.443 -4.594 1.780 1.00 97.81 96 LEU A C 1
ATOM 715 O O . LEU A 1 96 ? -7.503 -3.983 1.912 1.00 97.81 96 LEU A O 1
ATOM 719 N N . GLY A 1 97 ? -5.712 -4.536 0.677 1.00 97.44 97 GLY A N 1
ATOM 720 C CA . GLY A 1 97 ? -6.111 -3.753 -0.481 1.00 97.44 97 GLY A CA 1
ATOM 721 C C . GLY A 1 97 ? -5.473 -4.246 -1.767 1.00 97.44 97 GLY A C 1
ATOM 722 O O . GLY A 1 97 ? -4.816 -5.293 -1.796 1.00 97.44 97 GLY A O 1
ATOM 723 N N . TYR A 1 98 ? -5.706 -3.486 -2.826 1.00 97.44 98 TYR A N 1
ATOM 724 C CA . TYR A 1 98 ? -5.228 -3.764 -4.174 1.00 97.44 98 TYR A CA 1
ATOM 725 C C . TYR A 1 98 ? -4.901 -2.461 -4.904 1.00 97.44 98 TYR A C 1
ATOM 727 O O . TYR A 1 98 ? -5.333 -1.386 -4.491 1.00 97.44 98 TYR A O 1
ATOM 735 N N . TYR A 1 99 ? -4.147 -2.551 -5.997 1.00 95.94 99 TYR A N 1
ATOM 736 C CA . TYR A 1 99 ? -3.871 -1.397 -6.850 1.00 95.94 99 TYR A CA 1
ATOM 737 C C . TYR A 1 99 ? -4.972 -1.252 -7.889 1.00 95.94 99 TYR A C 1
ATOM 739 O O . TYR A 1 99 ? -5.126 -2.086 -8.784 1.00 95.94 99 TYR A O 1
ATOM 747 N N . ARG A 1 100 ? -5.767 -0.200 -7.739 1.00 94.25 100 ARG A N 1
ATOM 748 C CA . ARG A 1 100 ? -6.854 0.115 -8.650 1.00 94.25 100 ARG A CA 1
ATOM 749 C C . ARG A 1 100 ? -6.295 0.557 -10.000 1.00 94.25 100 ARG A C 1
ATOM 751 O O . ARG A 1 100 ? -5.304 1.276 -10.057 1.00 94.25 100 ARG A O 1
ATOM 758 N N . GLU A 1 101 ? -6.971 0.134 -11.070 1.00 89.50 101 GLU A N 1
ATOM 759 C CA . GLU A 1 101 ? -6.659 0.511 -12.459 1.00 89.50 101 GLU A CA 1
ATOM 760 C C . GLU A 1 101 ? -5.262 0.066 -12.943 1.00 89.50 101 GLU A C 1
ATOM 762 O O . GLU A 1 101 ? -4.820 0.494 -14.004 1.00 89.50 101 GLU A O 1
ATOM 767 N N . PHE A 1 102 ? -4.613 -0.864 -12.229 1.00 92.31 102 PHE A N 1
ATOM 768 C CA . PHE A 1 102 ? -3.339 -1.472 -12.617 1.00 92.31 102 PHE A CA 1
ATOM 769 C C . PHE A 1 102 ? -3.412 -3.003 -12.586 1.00 92.31 102 PHE A C 1
ATOM 771 O O . PHE A 1 102 ? -3.950 -3.604 -11.650 1.00 92.31 102 PHE A O 1
ATOM 778 N N . GLN A 1 103 ? -2.851 -3.640 -13.611 1.00 92.12 103 GLN A N 1
ATOM 779 C CA . GLN A 1 103 ? -2.742 -5.091 -13.742 1.00 92.12 103 GLN A CA 1
ATOM 780 C C . GLN A 1 103 ? -1.327 -5.421 -14.203 1.00 92.12 103 GLN A C 1
ATOM 782 O O . GLN A 1 103 ? -0.840 -4.820 -15.155 1.00 92.12 103 GLN A O 1
ATOM 787 N N . PHE A 1 104 ? -0.674 -6.365 -13.527 1.00 89.75 104 PHE A N 1
ATOM 788 C CA . PHE A 1 104 ? 0.622 -6.860 -13.976 1.00 89.75 104 PHE A CA 1
ATOM 789 C C . PHE A 1 104 ? 0.455 -7.731 -15.215 1.00 89.75 104 PHE A C 1
ATOM 791 O O . PHE A 1 104 ? -0.367 -8.657 -15.222 1.00 89.75 104 PHE A O 1
ATOM 798 N N . GLU A 1 105 ? 1.281 -7.472 -16.223 1.00 89.19 105 GLU A N 1
ATOM 799 C CA . GLU A 1 105 ? 1.510 -8.418 -17.301 1.00 89.19 105 GLU A CA 1
ATOM 800 C C . GLU A 1 105 ? 2.599 -9.411 -16.862 1.00 89.19 105 GLU A C 1
ATOM 802 O O . GLU A 1 105 ? 3.495 -9.112 -16.076 1.00 89.19 105 GLU A O 1
ATOM 807 N N . PHE A 1 106 ? 2.467 -10.665 -17.287 1.00 84.31 106 PHE A N 1
ATOM 808 C CA . PHE A 1 106 ? 3.389 -11.742 -16.909 1.00 84.31 106 PHE A CA 1
ATOM 809 C C . PHE A 1 106 ? 4.205 -12.203 -18.116 1.00 84.31 106 PHE A C 1
ATOM 811 O O . PHE A 1 106 ? 4.309 -13.402 -18.390 1.00 84.31 106 PHE A O 1
ATOM 818 N N . ASP A 1 107 ? 4.736 -11.250 -18.872 1.00 85.38 107 ASP A N 1
ATOM 819 C CA . ASP A 1 107 ? 5.558 -11.490 -20.060 1.00 85.38 107 ASP A CA 1
ATOM 820 C C . ASP A 1 107 ? 7.070 -11.521 -19.753 1.00 85.38 107 ASP A C 1
ATOM 822 O O . ASP A 1 107 ? 7.861 -11.988 -20.577 1.00 85.38 107 ASP A O 1
ATOM 826 N N . GLY A 1 108 ? 7.454 -11.122 -18.536 1.00 78.75 108 GLY A N 1
ATOM 827 C CA . GLY A 1 108 ? 8.829 -11.134 -18.046 1.00 78.75 108 GLY A CA 1
ATOM 828 C C . GLY A 1 108 ? 9.563 -9.799 -18.179 1.00 78.75 108 GLY A C 1
ATOM 829 O O . GLY A 1 108 ? 10.770 -9.778 -17.923 1.00 78.75 108 GLY A O 1
ATOM 830 N N . THR A 1 109 ? 8.884 -8.710 -18.553 1.00 81.19 109 THR A N 1
ATOM 831 C CA . THR A 1 109 ? 9.426 -7.343 -18.504 1.00 81.19 109 THR A CA 1
ATOM 832 C C . THR A 1 109 ? 8.860 -6.564 -17.309 1.00 81.19 109 THR A C 1
ATOM 834 O O . THR A 1 109 ? 8.180 -7.119 -16.449 1.00 81.19 109 THR A O 1
ATOM 837 N N . ASN A 1 110 ? 9.292 -5.312 -17.151 1.00 78.88 110 ASN A N 1
ATOM 838 C CA . ASN A 1 110 ? 8.815 -4.395 -16.110 1.00 78.88 110 ASN A CA 1
ATOM 839 C C . ASN A 1 110 ? 8.609 -2.974 -16.678 1.00 78.88 110 ASN A C 1
ATOM 841 O O . ASN A 1 110 ? 8.891 -1.964 -16.024 1.00 78.88 110 ASN A O 1
ATOM 845 N N . ASP A 1 111 ? 8.250 -2.882 -17.957 1.00 85.25 111 ASP A N 1
ATOM 846 C CA . ASP A 1 111 ? 8.101 -1.646 -18.727 1.00 85.25 111 ASP A CA 1
ATOM 847 C C . ASP A 1 111 ? 6.704 -1.017 -18.623 1.00 85.25 111 ASP A C 1
ATOM 849 O O . ASP A 1 111 ? 6.474 0.042 -19.204 1.00 85.25 111 ASP A O 1
ATOM 853 N N . GLU A 1 112 ? 5.810 -1.596 -17.821 1.00 85.88 112 GLU A N 1
ATOM 854 C CA . GLU A 1 112 ? 4.435 -1.126 -17.634 1.00 85.88 112 GLU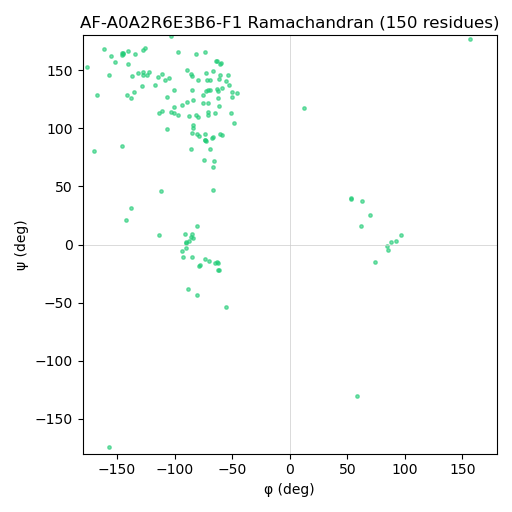 A CA 1
ATOM 855 C C . GLU A 1 112 ? 4.337 0.155 -16.797 1.00 85.88 112 GLU A C 1
ATOM 857 O O . GLU A 1 112 ? 3.270 0.761 -16.737 1.00 85.88 112 GLU A O 1
ATOM 862 N N . PHE A 1 113 ? 5.419 0.559 -16.123 1.00 91.19 113 PHE A N 1
ATOM 863 C CA . PHE A 1 113 ? 5.445 1.762 -15.294 1.00 91.19 113 PHE A CA 1
ATOM 864 C C . PHE A 1 113 ? 6.837 2.397 -15.179 1.00 91.19 113 PHE A C 1
ATOM 866 O O . PHE A 1 113 ? 7.891 1.747 -15.293 1.00 91.19 113 PHE A O 1
ATOM 873 N N . GLU A 1 114 ? 6.828 3.692 -14.866 1.00 91.00 114 GLU A N 1
ATOM 874 C CA . GLU A 1 114 ? 8.017 4.442 -14.461 1.00 91.00 114 GLU A CA 1
ATOM 875 C C . GLU A 1 114 ? 8.287 4.300 -12.956 1.00 91.00 114 GLU A C 1
ATOM 877 O O . GLU A 1 114 ? 7.389 4.445 -12.127 1.00 91.00 114 GLU A O 1
ATOM 882 N N . GLU A 1 115 ? 9.537 4.025 -12.564 1.00 91.38 115 GLU A N 1
ATOM 883 C CA . GLU A 1 115 ? 9.871 3.859 -11.142 1.00 91.38 115 GLU A CA 1
ATOM 884 C C . GLU A 1 115 ? 9.602 5.170 -10.366 1.00 91.38 115 GLU A C 1
ATOM 886 O O . GLU A 1 115 ? 10.154 6.221 -10.714 1.00 91.38 115 GLU A O 1
ATOM 891 N N . PRO A 1 116 ? 8.814 5.145 -9.273 1.00 89.31 116 PRO A N 1
ATOM 892 C CA . PRO A 1 116 ? 8.569 6.322 -8.469 1.00 89.31 116 PRO A CA 1
ATOM 893 C C . PRO A 1 116 ? 9.818 6.682 -7.662 1.00 89.31 116 PRO A C 1
ATOM 895 O O . PRO A 1 116 ? 10.570 5.825 -7.177 1.00 89.31 116 PRO A O 1
ATOM 898 N N . SER A 1 117 ? 9.991 7.985 -7.438 1.00 90.56 117 SER A N 1
ATOM 899 C CA . SER A 1 117 ? 10.998 8.501 -6.514 1.00 90.56 117 SER A CA 1
ATOM 900 C C . SER A 1 117 ? 10.856 7.867 -5.122 1.00 90.56 117 SER A C 1
ATOM 902 O O . SER A 1 117 ? 9.732 7.617 -4.674 1.00 90.56 117 SER A O 1
ATOM 904 N N . PRO A 1 118 ? 11.968 7.646 -4.395 1.00 91.94 118 PRO A N 1
ATOM 905 C CA . PRO A 1 118 ? 11.896 7.284 -2.985 1.00 91.94 118 PRO A CA 1
ATOM 906 C C . PRO A 1 118 ? 11.037 8.294 -2.203 1.00 91.94 118 PRO A C 1
ATOM 908 O O . PRO A 1 118 ? 11.185 9.497 -2.431 1.00 91.94 118 PRO A O 1
ATOM 911 N N . PRO A 1 119 ? 10.166 7.833 -1.290 1.00 91.69 119 PRO A N 1
ATOM 912 C CA . PRO A 1 119 ? 9.213 8.694 -0.609 1.00 91.69 119 PRO A CA 1
ATOM 913 C C . PRO A 1 119 ? 9.925 9.596 0.400 1.00 91.69 119 PRO A C 1
ATOM 915 O O . PRO A 1 119 ? 10.849 9.178 1.113 1.00 91.69 119 PRO A O 1
ATOM 918 N N . SER A 1 120 ? 9.474 10.842 0.491 1.00 92.00 120 SER A N 1
ATOM 919 C CA . SER A 1 120 ? 10.024 11.852 1.390 1.00 92.00 120 SER A CA 1
ATOM 920 C C . SER A 1 120 ? 8.929 12.666 2.082 1.00 92.00 120 SER A C 1
ATOM 922 O O . SER A 1 120 ? 7.890 12.959 1.499 1.00 92.00 120 SER A O 1
ATOM 924 N N . GLY A 1 121 ? 9.167 13.047 3.341 1.00 94.94 121 GLY A N 1
ATOM 925 C CA . GLY A 1 121 ? 8.183 13.799 4.125 1.00 94.94 121 GLY A CA 1
ATOM 926 C C . GLY A 1 121 ? 6.865 13.035 4.260 1.00 94.94 121 GLY A C 1
ATOM 927 O O . GLY A 1 121 ? 6.879 11.849 4.571 1.00 94.94 121 GLY A O 1
ATOM 928 N N . GLU A 1 122 ? 5.753 13.711 3.976 1.00 93.75 122 GLU A N 1
ATOM 929 C CA . GLU A 1 122 ? 4.394 13.156 4.083 1.00 93.75 122 GLU A CA 1
ATOM 930 C C . GLU A 1 122 ? 4.148 11.966 3.139 1.00 93.75 122 GLU A C 1
ATOM 932 O O . GLU A 1 122 ? 3.285 11.138 3.412 1.00 93.75 122 GLU A O 1
ATOM 937 N N . GLU A 1 123 ? 4.929 11.816 2.058 1.00 94.62 123 GLU A N 1
ATOM 938 C CA . GLU A 1 123 ? 4.833 10.658 1.151 1.00 94.62 123 GLU A CA 1
ATOM 939 C C . GLU A 1 123 ? 5.163 9.328 1.843 1.00 94.62 123 GLU A C 1
ATOM 941 O O . GLU A 1 123 ? 4.895 8.262 1.292 1.00 94.62 123 GLU A O 1
ATOM 946 N N . GLN A 1 124 ? 5.792 9.374 3.021 1.00 95.88 124 GLN A N 1
ATOM 947 C CA . GLN A 1 124 ? 6.119 8.182 3.798 1.00 95.88 124 GLN A CA 1
ATOM 948 C C . GLN A 1 124 ? 4.916 7.645 4.571 1.00 95.88 124 GLN A C 1
ATOM 950 O O . GLN A 1 124 ? 4.940 6.483 4.953 1.00 95.88 124 GLN A O 1
ATOM 955 N N . ASP A 1 125 ? 3.863 8.433 4.786 1.00 96.38 125 ASP A N 1
ATOM 956 C CA . ASP A 1 125 ? 2.809 8.090 5.746 1.00 96.38 125 ASP A CA 1
ATOM 957 C C . ASP A 1 125 ? 1.653 7.283 5.127 1.00 96.38 125 ASP A C 1
ATOM 959 O O . ASP A 1 125 ? 0.693 6.942 5.817 1.00 96.38 125 ASP A O 1
ATOM 963 N N . TYR A 1 126 ? 1.736 6.945 3.837 1.00 96.06 126 TYR A N 1
ATOM 964 C CA . TYR A 1 126 ? 0.715 6.192 3.108 1.00 96.06 126 TYR A CA 1
ATOM 965 C C . TYR A 1 126 ? 1.303 5.245 2.058 1.00 96.06 126 TYR A C 1
ATOM 967 O O . TYR A 1 126 ? 2.466 5.349 1.671 1.00 96.06 126 TYR A O 1
ATOM 975 N N . THR A 1 127 ? 0.487 4.296 1.588 1.00 95.81 127 THR A N 1
ATOM 976 C CA . THR A 1 127 ? 0.893 3.416 0.483 1.00 95.81 127 THR A CA 1
ATOM 977 C C . THR A 1 127 ? 0.822 4.178 -0.835 1.00 95.81 127 THR A C 1
ATOM 979 O O . THR A 1 127 ? -0.207 4.769 -1.158 1.00 95.81 127 THR A O 1
ATOM 982 N N . ARG A 1 128 ? 1.903 4.141 -1.613 1.00 93.94 128 ARG A N 1
ATOM 983 C CA . ARG A 1 128 ? 2.031 4.805 -2.918 1.00 93.94 128 ARG A CA 1
ATOM 984 C C . ARG A 1 128 ? 2.480 3.796 -3.965 1.00 93.94 128 ARG A C 1
ATOM 986 O O . ARG A 1 128 ? 3.295 2.932 -3.659 1.00 93.94 128 ARG A O 1
ATOM 993 N N . ALA A 1 129 ? 2.015 3.948 -5.200 1.00 93.94 129 ALA A N 1
ATOM 994 C CA . ALA A 1 129 ? 2.549 3.242 -6.361 1.00 93.94 129 ALA A CA 1
ATOM 995 C C . ALA A 1 129 ? 2.961 4.205 -7.482 1.00 93.94 129 ALA A C 1
ATOM 997 O O . ALA A 1 129 ? 2.694 5.406 -7.413 1.00 93.94 129 ALA A O 1
ATOM 998 N N . ALA A 1 130 ? 3.661 3.659 -8.476 1.00 91.06 130 ALA A N 1
ATOM 999 C CA . ALA A 1 130 ? 4.150 4.352 -9.662 1.00 91.06 130 ALA A CA 1
ATOM 1000 C C . ALA A 1 130 ? 3.037 5.074 -10.441 1.00 91.06 130 ALA A C 1
ATOM 1002 O O . ALA A 1 130 ? 3.131 6.276 -10.673 1.00 91.06 130 ALA A O 1
ATOM 1003 N N . GLU A 1 131 ? 1.976 4.344 -10.798 1.00 85.69 131 GLU A N 1
ATOM 1004 C CA . GLU A 1 131 ? 0.900 4.818 -11.686 1.00 85.69 131 GLU A CA 1
ATOM 1005 C C . GLU A 1 131 ? -0.486 4.317 -11.245 1.00 85.69 131 GLU A C 1
ATOM 1007 O O . GLU A 1 131 ? -1.425 4.253 -12.032 1.00 85.69 131 GLU A O 1
ATOM 1012 N N . ALA A 1 132 ? -0.620 3.937 -9.973 1.00 92.12 132 ALA A N 1
ATOM 1013 C CA . ALA A 1 132 ? -1.830 3.328 -9.439 1.00 92.12 132 ALA A CA 1
ATOM 1014 C C . ALA A 1 132 ? -2.145 3.834 -8.031 1.00 92.12 132 ALA A C 1
ATOM 1016 O O . ALA A 1 132 ? -1.251 4.223 -7.273 1.00 92.12 132 ALA A O 1
ATOM 1017 N N . GLU A 1 133 ? -3.419 3.762 -7.655 1.00 94.25 133 GLU A N 1
ATOM 1018 C CA . GLU A 1 133 ? -3.871 4.050 -6.296 1.00 94.25 133 GLU A CA 1
ATOM 1019 C C . GLU A 1 133 ? -4.105 2.745 -5.536 1.00 94.25 133 GLU A C 1
ATOM 1021 O O . GLU A 1 133 ? -4.748 1.825 -6.043 1.00 94.25 133 GLU A O 1
ATOM 1026 N N . PHE A 1 134 ? -3.592 2.655 -4.308 1.00 96.19 134 PHE A N 1
ATOM 1027 C CA . PHE A 1 134 ? -3.892 1.522 -3.441 1.00 96.19 134 PHE A CA 1
ATOM 1028 C C . PHE A 1 134 ? -5.247 1.731 -2.765 1.00 96.19 134 PHE A C 1
ATOM 1030 O O . PHE A 1 134 ? -5.400 2.604 -1.908 1.00 96.19 134 PHE A O 1
ATOM 1037 N N . GLU A 1 135 ? -6.227 0.915 -3.134 1.00 97.31 135 GLU A N 1
ATOM 1038 C CA . GLU A 1 135 ? -7.563 0.933 -2.556 1.00 97.31 135 GLU A CA 1
ATOM 1039 C C . GLU A 1 135 ? -7.652 -0.077 -1.408 1.00 97.31 135 GLU A C 1
ATOM 1041 O O . GLU A 1 135 ? -7.458 -1.284 -1.587 1.00 97.31 135 GLU A O 1
ATOM 1046 N N . VAL A 1 136 ? -7.956 0.428 -0.211 1.00 97.38 136 VAL A N 1
ATOM 1047 C CA . VAL A 1 136 ? -8.188 -0.392 0.981 1.00 97.38 136 VAL A CA 1
ATOM 1048 C C . VAL A 1 136 ? -9.563 -1.049 0.874 1.00 97.38 136 VAL A C 1
ATOM 1050 O O . VAL A 1 136 ? -10.579 -0.367 0.775 1.00 97.38 136 VAL A O 1
ATOM 1053 N N . LEU A 1 137 ? -9.593 -2.379 0.923 1.00 97.19 137 LEU A N 1
ATOM 1054 C CA . LEU A 1 137 ? -10.820 -3.180 0.883 1.00 97.19 137 LEU 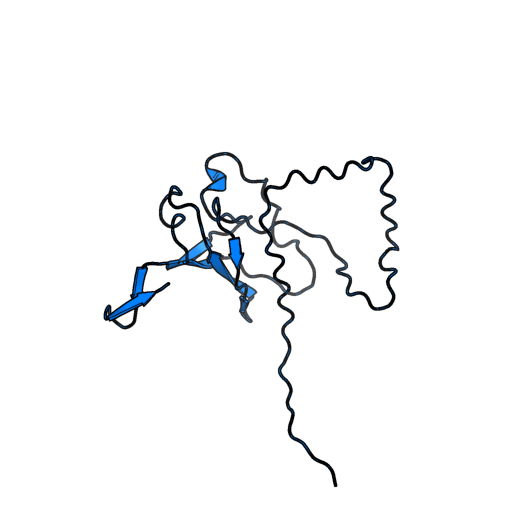A CA 1
ATOM 1055 C C . LEU A 1 137 ? -11.399 -3.415 2.276 1.00 97.19 137 LEU A C 1
ATOM 1057 O O . LEU A 1 137 ? -12.615 -3.463 2.444 1.00 97.19 137 LEU A O 1
ATOM 1061 N N . ILE A 1 138 ? -10.519 -3.622 3.255 1.00 97.81 138 ILE A N 1
ATOM 1062 C CA . ILE A 1 138 ? -10.870 -3.844 4.655 1.00 97.81 138 ILE A CA 1
ATOM 1063 C C . ILE A 1 138 ? -9.683 -3.474 5.545 1.00 97.81 138 ILE A C 1
ATOM 1065 O O . ILE A 1 138 ? -8.526 -3.670 5.160 1.00 97.81 138 ILE A O 1
ATOM 1069 N N . GLN A 1 139 ? -9.963 -2.951 6.731 1.00 97.62 139 GLN A N 1
ATOM 1070 C CA . GLN A 1 139 ? -8.965 -2.534 7.714 1.00 97.62 139 GLN A CA 1
ATOM 1071 C C . GLN A 1 139 ? -9.313 -3.021 9.126 1.00 97.62 139 GLN A C 1
ATOM 1073 O O . GLN A 1 139 ? -10.437 -3.424 9.427 1.00 97.62 139 GLN A O 1
ATOM 1078 N N . GLU A 1 140 ? -8.317 -2.987 10.010 1.00 97.38 140 GLU A N 1
ATOM 1079 C CA . GLU A 1 140 ? -8.427 -3.368 11.417 1.00 97.38 140 GLU A CA 1
ATOM 1080 C C . GLU A 1 140 ? -9.621 -2.669 12.083 1.00 97.38 140 GLU A C 1
ATOM 1082 O O . GLU A 1 140 ? -9.759 -1.441 12.074 1.00 97.38 140 GLU A O 1
ATOM 1087 N N . GLY A 1 141 ? -10.477 -3.466 12.711 1.00 96.75 141 GLY A N 1
ATOM 1088 C CA . GLY A 1 141 ? -11.659 -2.993 13.414 1.00 96.75 141 GLY A CA 1
ATOM 1089 C C . GLY A 1 141 ? -12.899 -2.798 12.542 1.00 96.75 141 GLY A C 1
ATOM 1090 O O . GLY A 1 141 ? -13.950 -2.511 13.122 1.00 96.75 141 GLY A O 1
ATOM 1091 N N . ASP A 1 142 ? -12.814 -2.974 11.219 1.00 97.88 142 ASP A N 1
ATOM 1092 C CA . ASP A 1 142 ? -13.996 -2.982 10.356 1.00 97.88 142 ASP A CA 1
ATOM 1093 C C . ASP A 1 142 ? -14.940 -4.122 10.747 1.00 97.88 142 ASP A C 1
ATOM 1095 O O . ASP A 1 142 ? -14.519 -5.220 11.126 1.00 97.88 142 ASP A O 1
ATOM 1099 N N . GLU A 1 143 ? -16.241 -3.854 10.667 1.00 97.88 143 GLU A N 1
ATOM 1100 C CA . GLU A 1 143 ? -17.273 -4.832 10.986 1.00 97.88 143 GLU A CA 1
ATOM 1101 C C . GLU A 1 143 ? -17.340 -5.934 9.926 1.00 97.88 143 GLU A C 1
ATOM 1103 O O . GLU A 1 143 ? -17.415 -5.675 8.725 1.00 97.88 143 GLU A O 1
ATOM 1108 N N . ILE A 1 144 ? -17.389 -7.182 10.385 1.00 96.50 144 ILE A N 1
ATOM 1109 C CA . ILE A 1 144 ? -17.603 -8.362 9.543 1.00 96.50 144 ILE A CA 1
ATOM 1110 C C . ILE A 1 144 ? -18.761 -9.191 10.094 1.00 96.50 144 ILE A C 1
ATOM 1112 O O . ILE A 1 144 ? -19.255 -8.953 11.199 1.00 96.50 144 ILE A O 1
ATOM 1116 N N . ASN A 1 145 ? -19.240 -10.153 9.301 1.00 95.88 145 ASN A N 1
ATOM 1117 C CA . ASN A 1 145 ? -20.340 -11.043 9.687 1.00 95.88 145 ASN A CA 1
ATOM 1118 C C . ASN A 1 145 ? -21.603 -10.288 10.152 1.00 95.88 145 ASN A C 1
ATOM 1120 O O . ASN A 1 145 ? -22.287 -10.687 11.090 1.00 95.88 145 ASN A O 1
ATOM 1124 N N . GLY A 1 146 ? -21.920 -9.172 9.485 1.00 94.88 146 GLY A N 1
ATOM 1125 C CA . GLY A 1 146 ? -23.077 -8.339 9.827 1.00 94.88 146 GLY A CA 1
ATOM 1126 C C . GLY A 1 146 ? -22.935 -7.588 11.156 1.00 94.88 146 GLY A C 1
ATOM 1127 O O . GLY A 1 146 ? -23.949 -7.284 11.779 1.00 94.88 146 GLY A O 1
ATOM 1128 N N . GLY A 1 147 ? -21.701 -7.325 11.600 1.00 95.94 147 GLY A N 1
ATOM 1129 C CA . GLY A 1 147 ? -21.399 -6.546 12.806 1.00 95.94 147 GLY A CA 1
ATOM 1130 C C . GLY A 1 147 ? -21.230 -7.375 14.079 1.00 95.94 147 GLY A C 1
ATOM 1131 O O . GLY A 1 147 ? -21.027 -6.812 15.153 1.00 95.94 147 GLY A O 1
ATOM 1132 N N . THR A 1 148 ? -21.297 -8.709 14.000 1.00 97.44 148 THR A N 1
ATOM 1133 C CA . THR A 1 148 ? -21.067 -9.573 15.174 1.00 97.44 148 THR A CA 1
ATOM 1134 C C . THR A 1 148 ? -19.589 -9.731 15.516 1.00 97.44 148 THR A C 1
ATOM 1136 O O . THR A 1 148 ? -19.258 -10.153 16.622 1.00 97.44 148 THR A O 1
ATOM 1139 N N . GLU A 1 149 ? -18.708 -9.420 14.571 1.00 97.56 149 GLU A N 1
ATOM 1140 C CA . GLU A 1 149 ? -17.262 -9.578 14.675 1.00 97.56 149 GLU A CA 1
ATOM 1141 C C . GLU A 1 149 ? -16.553 -8.380 14.034 1.00 97.56 149 GLU A C 1
ATOM 1143 O O . GLU A 1 149 ? -17.161 -7.586 13.308 1.00 97.56 149 GLU A O 1
ATOM 1148 N N . ARG A 1 150 ? -15.253 -8.254 14.304 1.00 97.62 150 ARG A N 1
ATOM 1149 C CA . ARG A 1 150 ? -14.380 -7.256 13.683 1.00 97.62 150 ARG A CA 1
ATOM 1150 C C . ARG A 1 150 ? -13.203 -7.935 13.008 1.00 97.62 150 ARG A C 1
ATOM 1152 O O . ARG A 1 150 ? -12.731 -8.962 13.489 1.00 97.62 150 ARG A O 1
ATOM 1159 N N . TRP A 1 151 ? -12.755 -7.360 11.903 1.00 95.50 151 TRP A N 1
ATOM 1160 C CA . TRP A 1 151 ? -11.589 -7.828 11.166 1.00 95.50 151 TRP A CA 1
ATOM 1161 C C . TRP A 1 151 ? -10.286 -7.361 11.828 1.00 95.50 151 TRP A C 1
ATOM 1163 O O . TRP A 1 151 ? -10.213 -6.222 12.290 1.00 95.50 151 TRP A O 1
ATOM 1173 N N . GLY A 1 152 ? -9.263 -8.222 11.841 1.00 86.31 152 GLY A N 1
ATOM 1174 C CA . GLY A 1 152 ? -7.950 -7.954 12.448 1.00 86.31 152 GLY A CA 1
ATOM 1175 C C . GLY A 1 152 ? -7.838 -8.493 13.864 1.00 86.31 152 GLY A C 1
ATOM 1176 O O . GLY A 1 152 ? -7.576 -7.678 14.774 1.00 86.31 152 GLY A O 1
#

Solvent-accessible surface area (backbone atoms only — not comparable to full-atom values): 9849 Å² total; per-residue (Å²): 142,81,88,77,94,75,92,74,72,88,78,77,85,75,82,79,89,67,77,94,65,98,61,86,75,78,68,88,60,70,87,89,72,72,78,77,55,90,72,73,67,72,52,90,86,57,93,76,84,88,74,85,88,72,58,57,64,47,56,18,42,72,30,42,66,42,79,71,45,69,48,98,80,21,39,45,34,34,29,42,40,66,24,34,73,84,29,56,85,76,30,31,40,33,31,36,29,32,42,47,97,46,59,57,74,90,85,76,74,74,83,91,58,64,66,55,77,84,68,59,78,77,56,30,33,34,61,46,45,46,88,35,51,67,45,75,76,48,41,54,67,40,69,34,87,92,62,82,44,60,39,124

Mean predicted aligned error: 13.15 Å

Nearest PDB structures (foldseek):
  6gmu-assembly1_A  TM=4.595E-01  e=9.869E-01  Homo sapiens
  6h0a-assembly1_A  TM=4.327E-01  e=1.560E+00  Homo sapiens
  3srg-assembly1_A  TM=3.855E-01  e=1.560E+00  synthetic construct
  6yfm-assembly1_AA  TM=2.764E-01  e=5.192E+00  Leviviridae sp.

Secondary structure (DSSP, 8-state):
----------------------------S-TT-----TT---STT-----S-----EEPPTT-EEEEEEE-TTS-EEEEEES--TTSPTTTTS-EEEEEET-----SS--TTSPPPPPP-GGGGSS-EESS-EEEEEEETT-EEGGGTEE--

Radius of gyration: 19.87 Å; Cα contacts (8 Å, |Δi|>4): 219; chains: 1; bounding box: 59×67×35 Å

pLDDT: mean 77.5, std 24.25, range [30.28, 98.06]

Foldseek 3Di:
DDDDDDPDDDDDPPPDPKDPDPDPPPPVDDPVPPPPPVVVVPPVPDDDQDADDADFKDAAAQWIWADWDADPQQKIKTKTPGHPCPFPPPRNWIFIWTWPPDGDDPPSYDPPFDHDDDADDNSRHHMDGGPTDTDTPFTFQDADPNRPDTDD

Sequence (152 aa):
MNLQRRTLMTASVAAAVGAGAAGRVAAQKDRDEREIDPDDTLTEGAPSVVGDLKRFSTTAFGAEMTGAYVMNDGTLFHSVQHPHRENPDPWNKGGLGYYREFQFEFDGTNDEFEEPSPPSGEEQDYTRAAEAEFEVLIQEGDEINGGTERWG